Protein AF-A0A518V205-F1 (afdb_monomer)

Nearest PDB structures (foldseek):
  2rsl-assembly1_C-2  TM=8.126E-01  e=4.129E-04  Escherichia coli
  1zr4-assembly1_A  TM=8.447E-01  e=9.725E-04  Escherichia coli
  1gdt-assembly1_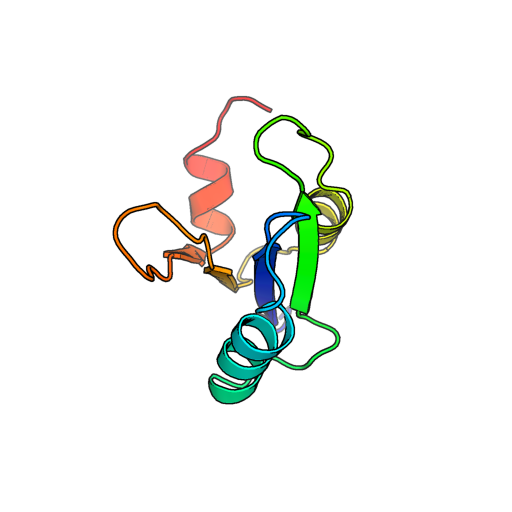B  TM=8.073E-01  e=4.729E-03  Escherichia coli
  6ylh-assembly1_m  TM=3.050E-01  e=5.112E+00  Saccharomyces cerevisiae

Organism: Brevibacillus laterosporus (NCBI:txid1465)

Foldseek 3Di:
DPPAEEAEEEEDELPDPCPVVVLVVCVVVPHDSVRYFYHHHHPVGPDRVSVVVNVVPDDQRYWYWYWDDDPPDTDTDIDRPVVVCVPPPDD

Radius of gyration: 13.35 Å; Cα contacts (8 Å, |Δi|>4): 128; chains: 1; bounding box: 30×30×34 Å

Sequence (91 aa):
MNLAREYAYVRVSAKDQNEDRQIKVMEDIGIKPEFIFVDKASGKDFERPDYKLLKRVLQAGDTVFIKEIDRFGLFYIIYNYNLVKLQNPRS

Mean predicted aligned error: 8.64 Å

Solvent-accessible surface area (backbone atoms only — not comparable to full-atom values): 5548 Å² total; per-residue (Å²): 132,83,80,65,49,66,35,38,40,40,56,38,42,70,86,56,88,57,56,66,62,55,52,47,55,44,45,76,76,66,43,55,75,94,39,53,34,69,30,74,30,39,101,87,48,85,74,44,69,37,61,56,49,51,65,70,71,63,49,86,66,20,38,39,43,38,42,52,82,49,102,86,54,87,50,80,51,80,41,48,45,66,58,54,63,71,74,51,87,82,124

InterPro domains:
  IPR006119 Resolvase, N-terminal catalytic domain [PF00239] (7-73)
  IPR006119 Resolvase, N-terminal catalytic domain [PS51736] (5-91)
  IPR006119 Resolvase, N-terminal catalytic domain [SM00857] (6-91)
  IPR036162 Resolvase-like, N-terminal catalytic domain superfamily [G3DSA:3.40.50.1390] (7-85)
  IPR036162 Resolvase-like, N-terminal catalytic domain superfamily [SSF53041] (6-77)

pLDDT: mean 72.77, std 17.08, range [34.78, 93.0]

Secondary structure (DSSP, 8-state):
-PPP-EEEEEEE-TT---HHHHHHHHHHTT--GGGEEEEE--TT----HHHHHHHHH--TT-EEEEEE--TT--EEEEEEHHHHHHH----

Structure (mmCIF, N/CA/C/O backbone):
data_AF-A0A518V205-F1
#
_entry.id   AF-A0A518V205-F1
#
loop_
_atom_site.group_PDB
_atom_site.id
_atom_site.type_symbol
_atom_site.label_atom_id
_atom_site.label_alt_id
_atom_site.label_comp_id
_atom_site.label_asym_id
_atom_site.label_entity_id
_atom_site.label_seq_id
_atom_site.pdbx_PDB_ins_code
_atom_site.Cartn_x
_atom_site.Cartn_y
_atom_site.Cartn_z
_atom_site.occupancy
_atom_site.B_iso_or_equiv
_atom_site.auth_seq_id
_atom_site.auth_comp_id
_atom_site.auth_asym_id
_atom_site.auth_atom_id
_atom_site.pdbx_PDB_model_num
ATOM 1 N N . MET A 1 1 ? -13.765 10.333 17.274 1.00 46.00 1 MET A N 1
ATOM 2 C CA . MET A 1 1 ? -12.876 9.167 17.095 1.00 46.00 1 MET A CA 1
ATOM 3 C C . MET A 1 1 ? -12.821 8.876 15.609 1.00 46.00 1 MET A C 1
ATOM 5 O O . MET A 1 1 ? -13.820 8.419 15.074 1.00 46.00 1 MET A O 1
ATOM 9 N N . ASN A 1 2 ? -11.727 9.219 14.925 1.00 58.62 2 ASN A N 1
ATOM 10 C CA . ASN A 1 2 ? -11.520 8.679 13.582 1.00 58.62 2 ASN A CA 1
ATOM 11 C C . ASN A 1 2 ? -11.150 7.205 13.749 1.00 58.62 2 ASN A C 1
ATOM 13 O O . ASN A 1 2 ? -10.273 6.881 14.547 1.00 58.62 2 ASN A O 1
ATOM 17 N N . LEU A 1 3 ? -11.883 6.326 13.069 1.00 71.38 3 LEU A N 1
ATOM 18 C CA . LEU A 1 3 ? -11.545 4.909 12.991 1.00 71.38 3 LEU A CA 1
ATOM 19 C C . LEU A 1 3 ? -10.196 4.800 12.283 1.00 71.38 3 LEU A C 1
ATOM 21 O O . LEU A 1 3 ? -10.079 5.274 11.154 1.00 71.38 3 LEU A O 1
ATOM 25 N N . ALA A 1 4 ? -9.209 4.208 12.953 1.00 80.75 4 ALA A N 1
ATOM 26 C CA . ALA A 1 4 ? -7.943 3.859 12.326 1.00 80.75 4 ALA A CA 1
ATOM 27 C C . ALA A 1 4 ? -8.222 2.933 11.137 1.00 80.75 4 ALA A C 1
ATOM 29 O O . ALA A 1 4 ? -8.972 1.962 11.271 1.00 80.75 4 ALA A O 1
ATOM 30 N N . ARG A 1 5 ? -7.666 3.268 9.972 1.00 88.38 5 ARG A N 1
ATOM 31 C CA . ARG A 1 5 ? -7.801 2.480 8.746 1.00 88.38 5 ARG A CA 1
ATOM 32 C C . ARG A 1 5 ? -6.482 1.828 8.374 1.00 88.38 5 ARG A C 1
ATOM 34 O O . ARG A 1 5 ? -5.401 2.325 8.689 1.00 88.38 5 ARG A O 1
ATOM 41 N N . GLU A 1 6 ? -6.601 0.717 7.668 1.00 90.00 6 GLU A N 1
ATOM 42 C CA . GLU A 1 6 ? -5.476 -0.045 7.156 1.00 90.00 6 GLU A CA 1
ATOM 43 C C . GLU A 1 6 ? -5.453 0.065 5.633 1.00 90.00 6 GLU A C 1
ATOM 45 O O . GLU A 1 6 ? -6.470 -0.136 4.9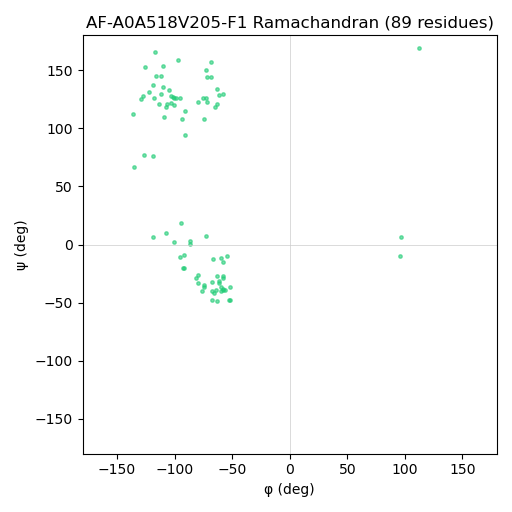68 1.00 90.00 6 GLU A O 1
ATOM 50 N N . TYR A 1 7 ? -4.289 0.406 5.093 1.00 91.50 7 TYR A N 1
ATOM 51 C CA . TYR A 1 7 ? -4.056 0.538 3.660 1.00 91.50 7 TYR A CA 1
ATOM 52 C C . TYR A 1 7 ? -2.880 -0.330 3.242 1.00 91.50 7 TYR A C 1
ATOM 54 O O . TYR A 1 7 ? -1.948 -0.537 4.020 1.00 91.50 7 TYR A O 1
ATOM 62 N N . ALA A 1 8 ? -2.872 -0.772 1.991 1.00 89.62 8 ALA A N 1
ATOM 63 C CA . ALA A 1 8 ? -1.724 -1.431 1.393 1.00 89.62 8 ALA A CA 1
ATOM 64 C C . ALA A 1 8 ? -1.176 -0.613 0.226 1.00 89.62 8 ALA A C 1
ATOM 66 O O . ALA A 1 8 ? -1.924 0.005 -0.528 1.00 89.62 8 ALA A O 1
ATOM 67 N N . TYR A 1 9 ? 0.140 -0.640 0.058 1.00 88.38 9 TYR A N 1
ATOM 68 C CA . TYR A 1 9 ? 0.805 -0.119 -1.126 1.00 88.38 9 TYR A CA 1
ATOM 69 C C . TYR A 1 9 ? 1.7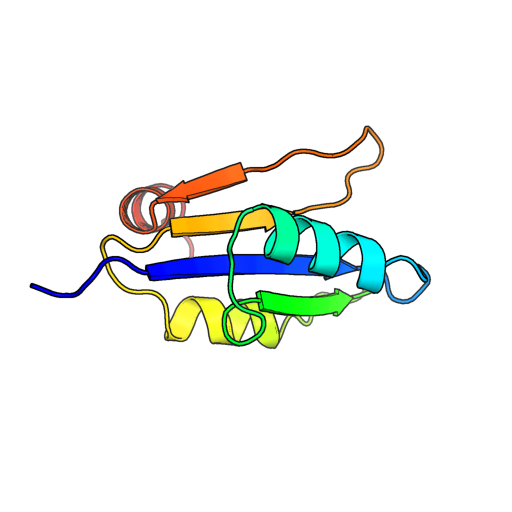39 -1.170 -1.711 1.00 88.38 9 TYR A C 1
ATOM 71 O O . TYR A 1 9 ? 2.596 -1.731 -1.020 1.00 88.38 9 TYR A O 1
ATOM 79 N N . VAL A 1 10 ? 1.572 -1.410 -3.006 1.00 85.31 10 VAL A N 1
ATOM 80 C CA . VAL A 1 10 ? 2.335 -2.378 -3.780 1.00 85.31 10 VAL A CA 1
ATOM 81 C C . VAL A 1 10 ? 3.007 -1.647 -4.933 1.00 85.31 10 VAL A C 1
ATOM 83 O O . VAL A 1 10 ? 2.372 -0.912 -5.683 1.00 85.31 10 VAL A O 1
ATOM 86 N N . ARG A 1 11 ? 4.308 -1.879 -5.111 1.00 83.50 11 ARG A N 1
ATOM 87 C CA . ARG A 1 11 ? 5.021 -1.441 -6.313 1.00 83.50 11 ARG A CA 1
ATOM 88 C C . ARG A 1 11 ? 5.459 -2.655 -7.107 1.00 83.50 11 ARG A C 1
ATOM 90 O O . ARG A 1 11 ? 6.255 -3.458 -6.620 1.00 83.50 11 ARG A O 1
ATOM 97 N N . VAL A 1 12 ? 5.011 -2.745 -8.352 1.00 80.19 12 VAL A N 1
ATOM 98 C CA . VAL A 1 12 ? 5.444 -3.795 -9.277 1.00 80.19 12 VAL A CA 1
ATOM 99 C C . VAL A 1 12 ? 6.283 -3.204 -10.395 1.00 80.19 12 VAL A C 1
ATOM 101 O O . VAL A 1 12 ? 6.066 -2.074 -10.840 1.00 80.19 12 VAL A O 1
ATOM 104 N N . SER A 1 13 ? 7.285 -3.956 -10.849 1.00 75.75 13 SER A N 1
ATOM 105 C CA . SER A 1 13 ? 8.039 -3.527 -12.021 1.00 75.75 13 SER A CA 1
ATOM 106 C C . SER A 1 13 ? 7.170 -3.691 -13.266 1.00 75.75 13 SER A C 1
ATOM 108 O O . SER A 1 13 ? 6.451 -4.677 -13.383 1.00 75.75 13 SER A O 1
ATOM 110 N N . ALA A 1 14 ? 7.281 -2.779 -14.234 1.00 68.94 14 ALA A N 1
ATOM 111 C CA . ALA A 1 14 ? 6.529 -2.871 -15.492 1.00 68.94 14 ALA A CA 1
ATOM 112 C C . ALA A 1 14 ? 6.785 -4.173 -16.289 1.00 68.94 14 ALA A C 1
ATOM 114 O O . ALA A 1 14 ? 6.046 -4.482 -17.217 1.00 68.94 14 ALA A O 1
ATOM 115 N N . LYS A 1 15 ? 7.843 -4.925 -15.951 1.00 67.12 15 LYS A N 1
ATOM 116 C CA . LYS A 1 15 ? 8.193 -6.212 -16.569 1.00 67.12 15 LYS A CA 1
ATOM 117 C C . LYS A 1 15 ? 7.661 -7.424 -15.797 1.00 67.12 15 LYS A C 1
ATOM 119 O O . LYS A 1 15 ? 7.786 -8.539 -16.287 1.00 67.12 15 LYS A O 1
ATOM 124 N N . ASP A 1 16 ? 7.153 -7.225 -14.584 1.00 63.56 16 ASP A N 1
ATOM 125 C CA . ASP A 1 16 ? 6.784 -8.306 -13.676 1.00 63.56 16 ASP A CA 1
ATOM 126 C C . ASP A 1 16 ? 5.288 -8.616 -13.798 1.00 63.56 16 ASP A C 1
ATOM 128 O O . ASP A 1 16 ? 4.450 -7.725 -13.672 1.00 63.56 16 ASP A O 1
ATOM 132 N N . GLN A 1 17 ? 4.958 -9.884 -14.053 1.00 60.44 17 GLN A N 1
ATOM 133 C CA . GLN A 1 17 ? 3.580 -10.365 -14.219 1.00 60.44 17 GLN A CA 1
ATOM 134 C C . GLN A 1 17 ? 2.908 -10.750 -12.891 1.00 60.44 17 GLN A C 1
ATOM 136 O O . GLN A 1 17 ? 1.784 -11.234 -12.888 1.00 60.44 17 GLN A O 1
ATOM 141 N N . ASN A 1 18 ? 3.577 -10.560 -11.751 1.00 73.00 18 ASN A N 1
ATOM 142 C CA . ASN A 1 18 ? 3.114 -11.091 -10.465 1.00 73.00 18 ASN A CA 1
ATOM 143 C C . ASN A 1 18 ? 2.279 -10.113 -9.620 1.00 73.00 18 ASN A C 1
ATOM 145 O O . ASN A 1 18 ? 2.159 -10.319 -8.411 1.00 73.00 18 ASN A O 1
ATOM 149 N N . GLU A 1 19 ? 1.719 -9.057 -10.211 1.00 76.75 19 GLU A N 1
ATOM 150 C CA . GLU A 1 19 ? 0.860 -8.084 -9.515 1.00 76.75 19 GLU A CA 1
ATOM 151 C C . GLU A 1 19 ? -0.271 -8.764 -8.739 1.00 76.75 19 GLU A C 1
ATOM 153 O O . GLU A 1 19 ? -0.397 -8.542 -7.535 1.00 76.75 19 GLU A O 1
ATOM 158 N N . ASP A 1 20 ? -0.981 -9.692 -9.378 1.00 82.31 20 ASP A N 1
ATOM 159 C CA . ASP A 1 20 ? -2.098 -10.422 -8.771 1.00 82.31 20 ASP A CA 1
ATOM 160 C C . ASP A 1 20 ? -1.678 -11.177 -7.506 1.00 82.31 20 ASP A C 1
ATOM 162 O O . ASP A 1 20 ? -2.385 -11.183 -6.501 1.00 82.31 20 ASP A O 1
ATOM 166 N N . ARG A 1 21 ? -0.476 -11.769 -7.496 1.00 82.00 21 ARG A N 1
ATOM 167 C CA . ARG A 1 21 ? 0.059 -12.450 -6.307 1.00 82.00 21 ARG A CA 1
ATOM 168 C C . ARG A 1 21 ? 0.366 -11.462 -5.185 1.00 82.00 21 ARG A C 1
ATOM 170 O O . ARG A 1 21 ? 0.310 -11.824 -4.011 1.00 82.00 21 ARG A O 1
ATOM 177 N N . GLN A 1 22 ? 0.763 -10.237 -5.518 1.00 77.81 22 GLN A N 1
ATOM 178 C CA . GLN A 1 22 ? 1.050 -9.220 -4.514 1.00 77.81 22 GLN A CA 1
ATOM 179 C C . GLN A 1 22 ? -0.218 -8.625 -3.920 1.00 77.81 22 GLN A C 1
ATOM 181 O O . GLN A 1 22 ? -0.258 -8.461 -2.704 1.00 77.81 22 GLN A O 1
ATOM 186 N N . ILE A 1 23 ? -1.229 -8.384 -4.752 1.00 85.44 23 ILE A N 1
ATOM 187 C CA . ILE A 1 23 ? -2.557 -7.942 -4.326 1.00 85.44 23 ILE A CA 1
ATOM 188 C C . ILE A 1 23 ? -3.202 -9.016 -3.452 1.00 85.44 23 ILE A C 1
ATOM 190 O O . ILE A 1 23 ? -3.584 -8.722 -2.326 1.00 85.44 23 ILE A O 1
ATOM 194 N N . LYS A 1 24 ? -3.195 -10.280 -3.892 1.00 86.44 24 LYS A N 1
ATOM 195 C CA . LYS A 1 24 ? -3.780 -11.392 -3.133 1.00 86.44 24 LYS A CA 1
ATOM 196 C C . LYS A 1 24 ? -3.193 -11.536 -1.730 1.00 86.44 24 LYS A C 1
ATOM 198 O O . LYS A 1 24 ? -3.910 -11.773 -0.775 1.00 86.44 24 LYS A O 1
ATOM 203 N N . VAL A 1 25 ? -1.887 -11.330 -1.586 1.00 83.94 25 VAL A N 1
ATOM 204 C CA . VAL A 1 25 ? -1.234 -11.318 -0.270 1.00 83.94 25 VAL A CA 1
ATOM 205 C C . VAL A 1 25 ? -1.799 -10.228 0.650 1.00 83.94 25 VAL A C 1
ATOM 207 O O . VAL A 1 25 ? -1.889 -10.446 1.852 1.00 83.94 25 VAL A O 1
ATOM 210 N N . MET A 1 26 ? -2.149 -9.060 0.103 1.00 85.38 26 MET A N 1
ATOM 211 C CA . MET A 1 26 ? -2.755 -7.965 0.867 1.00 85.38 26 MET A CA 1
ATOM 212 C C . MET A 1 26 ? -4.220 -8.255 1.211 1.00 85.38 26 MET A C 1
ATOM 214 O O . MET A 1 26 ? -4.678 -7.920 2.300 1.00 85.38 26 MET A O 1
ATOM 218 N N . GLU A 1 27 ? -4.938 -8.931 0.319 1.00 88.62 27 GLU A N 1
ATOM 219 C CA . GLU A 1 27 ? -6.293 -9.420 0.590 1.00 88.62 27 GLU A CA 1
ATOM 220 C C . GLU A 1 27 ? -6.290 -10.504 1.680 1.00 88.62 27 GLU A C 1
ATOM 222 O O . GLU A 1 27 ? -7.112 -10.459 2.594 1.00 88.62 27 GLU A O 1
ATOM 227 N N . ASP A 1 28 ? -5.325 -11.431 1.643 1.00 87.31 28 ASP A N 1
ATOM 228 C CA . ASP A 1 28 ? -5.180 -12.533 2.606 1.00 87.31 28 ASP A CA 1
ATOM 229 C C . ASP A 1 28 ? -4.902 -12.033 4.040 1.00 87.31 28 ASP A C 1
ATOM 231 O O . ASP A 1 28 ? -5.257 -12.706 5.008 1.00 87.31 28 ASP A O 1
ATOM 235 N N . ILE A 1 29 ? -4.297 -10.846 4.201 1.00 83.62 29 ILE A N 1
ATOM 236 C CA . ILE A 1 29 ? -4.116 -10.190 5.512 1.00 83.62 29 ILE A CA 1
ATOM 237 C C . ILE A 1 29 ? -5.324 -9.331 5.931 1.00 83.62 29 ILE A C 1
ATOM 239 O O . ILE A 1 29 ? -5.300 -8.735 7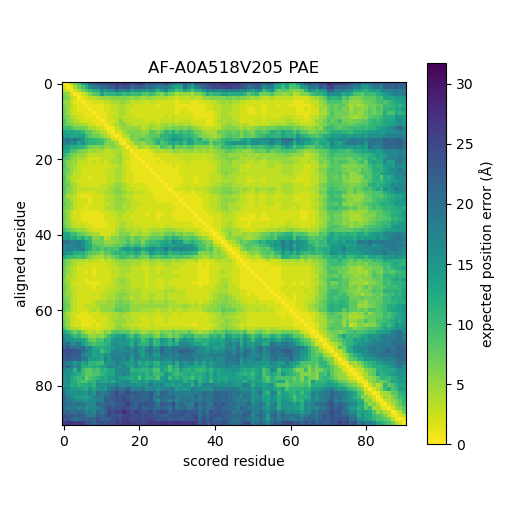.004 1.00 83.62 29 ILE A O 1
ATOM 243 N N . GLY A 1 30 ? -6.381 -9.272 5.114 1.00 88.81 30 GLY A N 1
ATOM 244 C CA . GLY A 1 30 ? -7.642 -8.597 5.431 1.00 88.81 30 GLY A CA 1
ATOM 245 C C . GLY A 1 30 ? -7.783 -7.170 4.896 1.00 88.81 30 GLY A C 1
ATOM 246 O O . GLY A 1 30 ? -8.786 -6.516 5.198 1.00 88.81 30 GLY A O 1
ATOM 247 N N . ILE A 1 31 ? -6.837 -6.673 4.088 1.00 89.62 31 ILE A N 1
ATOM 248 C CA . ILE A 1 31 ? -6.970 -5.353 3.461 1.00 89.62 31 ILE A CA 1
ATOM 249 C C . ILE A 1 31 ? -7.974 -5.444 2.319 1.00 89.62 31 ILE A C 1
ATOM 251 O O . ILE A 1 31 ? -7.842 -6.261 1.409 1.00 89.62 31 ILE A O 1
ATOM 255 N N . LYS A 1 32 ? -8.987 -4.578 2.354 1.00 91.69 32 LYS A N 1
ATOM 256 C CA . LYS A 1 32 ? -9.990 -4.537 1.292 1.00 91.69 32 LYS A CA 1
ATOM 257 C C . LYS A 1 32 ? -9.385 -4.016 -0.018 1.00 91.69 32 LYS A C 1
ATOM 259 O O . LYS A 1 32 ? -8.585 -3.081 0.052 1.00 91.69 32 LYS A O 1
ATOM 264 N N . PRO A 1 33 ? -9.808 -4.523 -1.191 1.00 89.69 33 PRO A N 1
ATOM 265 C CA . PRO A 1 33 ? -9.270 -4.105 -2.487 1.00 89.69 33 PRO A CA 1
ATOM 266 C C . PRO A 1 33 ? -9.279 -2.589 -2.719 1.00 89.69 33 PRO A C 1
ATOM 268 O O . PRO A 1 33 ? -8.323 -2.046 -3.261 1.00 89.69 33 PRO A O 1
ATOM 271 N N . GLU A 1 34 ? -10.303 -1.876 -2.240 1.00 92.50 34 GLU A N 1
ATOM 272 C CA . GLU A 1 34 ? -10.394 -0.414 -2.352 1.00 92.50 34 GLU A CA 1
ATOM 273 C C . GLU A 1 34 ? -9.339 0.363 -1.538 1.00 92.50 34 GLU A C 1
ATOM 275 O O . GLU A 1 34 ? -9.177 1.570 -1.726 1.00 92.50 34 GLU A O 1
ATOM 280 N N . PHE A 1 35 ? -8.630 -0.309 -0.629 1.00 93.00 35 PHE A N 1
ATOM 281 C CA . PHE A 1 35 ? -7.546 0.248 0.182 1.00 93.00 35 PHE A CA 1
ATOM 282 C C . PHE A 1 35 ? -6.161 -0.250 -0.251 1.00 93.00 35 PHE A C 1
ATOM 284 O O . PHE A 1 35 ? -5.175 0.013 0.443 1.00 93.00 35 PHE A O 1
ATOM 291 N N . ILE A 1 36 ? -6.075 -0.937 -1.394 1.00 91.25 36 ILE A N 1
ATOM 292 C CA . ILE A 1 36 ? -4.823 -1.389 -2.002 1.00 91.25 36 ILE A CA 1
ATOM 293 C C . ILE A 1 36 ? -4.454 -0.433 -3.143 1.00 91.25 36 ILE A C 1
ATOM 295 O O . ILE A 1 36 ? -5.188 -0.279 -4.113 1.00 91.25 36 ILE A O 1
ATOM 299 N N . PHE A 1 37 ? -3.291 0.200 -3.026 1.00 91.12 37 PHE A N 1
ATOM 300 C CA . PHE A 1 37 ? -2.729 1.134 -4.003 1.00 91.12 37 PHE A CA 1
ATOM 301 C C . PHE A 1 37 ? -1.596 0.458 -4.776 1.00 91.12 37 PHE A C 1
ATOM 303 O O . PHE A 1 37 ? -0.731 -0.161 -4.145 1.00 91.12 37 PHE A O 1
ATOM 310 N N . VAL A 1 38 ? -1.567 0.573 -6.110 1.00 88.31 38 VAL A N 1
ATOM 311 C CA . VAL A 1 38 ? -0.634 -0.207 -6.937 1.00 88.31 38 VAL A CA 1
ATOM 312 C C . VAL A 1 38 ? 0.028 0.638 -8.020 1.00 88.31 38 VAL A C 1
ATOM 314 O O . VAL A 1 38 ? -0.581 1.009 -9.014 1.00 88.31 38 VAL A O 1
ATOM 317 N N . ASP A 1 39 ? 1.338 0.847 -7.891 1.00 86.56 39 ASP A N 1
ATOM 318 C CA . ASP A 1 39 ? 2.122 1.520 -8.928 1.00 86.56 39 ASP A CA 1
ATOM 319 C C . ASP A 1 39 ? 2.903 0.514 -9.791 1.00 86.56 39 ASP A C 1
ATOM 321 O O . ASP A 1 39 ? 3.722 -0.271 -9.294 1.00 86.56 39 ASP A O 1
ATOM 325 N N . LYS A 1 40 ? 2.707 0.597 -11.115 1.00 83.44 40 LYS A N 1
ATOM 326 C CA . LYS A 1 40 ? 3.529 -0.088 -12.127 1.00 83.44 40 LYS A CA 1
ATOM 327 C C . LYS A 1 40 ? 4.670 0.820 -12.561 1.00 83.44 40 LYS A C 1
ATOM 329 O O . LYS A 1 40 ? 4.516 1.628 -13.471 1.00 83.44 40 LYS A O 1
ATOM 334 N N . ALA A 1 41 ? 5.833 0.668 -11.938 1.00 74.44 41 ALA A N 1
ATOM 335 C CA . ALA A 1 41 ? 6.986 1.523 -12.206 1.00 74.44 41 ALA A CA 1
ATOM 336 C C . ALA A 1 41 ? 8.239 0.690 -12.488 1.00 7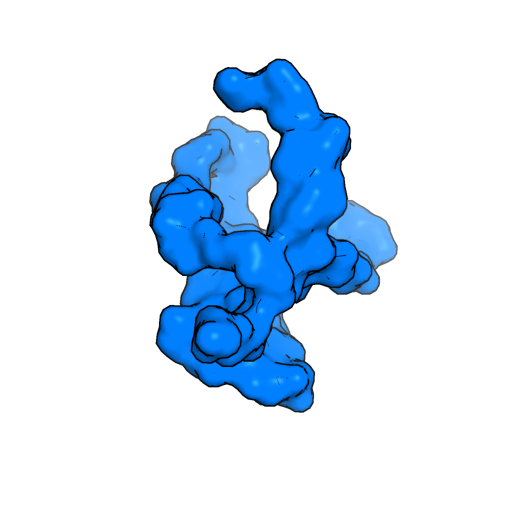4.44 41 ALA A C 1
ATOM 338 O O . ALA A 1 41 ? 8.648 -0.156 -11.690 1.00 74.44 41 ALA A O 1
ATOM 339 N N . SER A 1 42 ? 8.891 0.932 -13.629 1.00 68.19 42 SER A N 1
ATOM 340 C CA . SER A 1 42 ? 10.233 0.386 -13.863 1.00 68.19 42 SER A CA 1
ATOM 341 C C . SER A 1 42 ? 11.242 1.061 -12.923 1.00 68.19 42 SER A C 1
ATOM 343 O O . SER A 1 42 ? 11.020 2.182 -12.487 1.00 68.19 42 SER A O 1
ATOM 345 N N . GLY A 1 43 ? 12.388 0.437 -12.629 1.00 62.91 43 GLY A N 1
ATOM 346 C CA . GLY A 1 43 ? 13.428 1.076 -11.799 1.00 62.91 43 GLY A CA 1
ATOM 347 C C . GLY A 1 43 ? 13.991 2.392 -12.368 1.00 62.91 43 GLY A C 1
ATOM 348 O O . GLY A 1 43 ? 14.698 3.099 -11.660 1.00 62.91 43 GLY A O 1
ATOM 349 N N . LYS A 1 44 ? 13.680 2.711 -13.632 1.00 67.00 44 LYS A N 1
ATOM 350 C CA . LYS A 1 44 ? 14.038 3.962 -14.311 1.00 67.00 44 LYS A CA 1
ATOM 351 C C . LYS A 1 44 ? 12.944 5.032 -14.189 1.00 67.00 44 LYS A C 1
ATOM 353 O O . LYS A 1 44 ? 13.241 6.207 -14.375 1.00 67.00 44 LYS A O 1
ATOM 358 N N . ASP A 1 45 ? 11.710 4.627 -13.897 1.00 65.38 45 ASP A N 1
ATOM 359 C CA . ASP A 1 45 ? 10.552 5.511 -13.840 1.00 65.38 45 ASP A CA 1
ATOM 360 C C . ASP A 1 45 ? 10.186 5.805 -12.384 1.00 65.38 45 ASP A C 1
ATOM 362 O O . ASP A 1 45 ? 9.951 4.897 -11.584 1.00 65.38 45 ASP A O 1
ATOM 366 N N . PHE A 1 46 ? 10.192 7.084 -12.023 1.00 66.31 46 PHE A N 1
ATOM 367 C CA . PHE A 1 46 ? 9.951 7.535 -10.649 1.00 66.31 46 PHE A CA 1
ATOM 368 C C . PHE A 1 46 ? 8.522 8.039 -10.435 1.00 66.31 46 PHE A C 1
ATOM 370 O O . PHE A 1 46 ? 8.185 8.462 -9.326 1.00 66.31 46 PHE A O 1
ATOM 377 N N . GLU A 1 47 ? 7.672 7.976 -11.459 1.00 75.12 47 GLU A N 1
ATOM 378 C CA . GLU A 1 47 ? 6.266 8.324 -11.312 1.00 75.12 47 GLU A CA 1
ATOM 379 C C . GLU A 1 47 ? 5.522 7.256 -10.505 1.00 75.12 47 GLU A C 1
ATOM 381 O O . GLU A 1 47 ? 5.547 6.066 -10.813 1.00 75.12 47 GLU A O 1
ATOM 386 N N . ARG A 1 48 ? 4.905 7.714 -9.411 1.00 83.25 48 ARG A N 1
ATOM 387 C CA . ARG A 1 48 ? 4.171 6.904 -8.428 1.00 83.25 48 ARG A CA 1
ATOM 388 C C . ARG A 1 48 ? 2.841 7.585 -8.075 1.00 83.25 48 ARG A C 1
ATOM 390 O O . ARG A 1 48 ? 2.738 8.199 -7.002 1.00 83.25 48 ARG A O 1
ATOM 397 N N . PRO A 1 49 ? 1.896 7.680 -9.028 1.00 88.94 49 PRO A N 1
ATOM 398 C CA . PRO A 1 49 ? 0.617 8.357 -8.822 1.00 88.94 49 PRO A CA 1
ATOM 399 C C . PRO A 1 49 ? -0.184 7.775 -7.652 1.00 88.94 49 PRO A C 1
ATOM 401 O O . PRO A 1 49 ? -0.718 8.555 -6.857 1.00 88.94 49 PRO A O 1
ATOM 404 N N . ASP A 1 50 ? -0.191 6.455 -7.474 1.00 89.31 50 ASP A N 1
ATOM 405 C CA . ASP A 1 50 ? -0.962 5.813 -6.408 1.00 89.31 50 ASP A CA 1
ATOM 406 C C . ASP A 1 50 ? -0.314 6.012 -5.040 1.00 89.31 50 ASP A C 1
ATOM 408 O O . ASP A 1 50 ? -1.001 6.314 -4.063 1.00 89.31 50 ASP A O 1
ATOM 412 N N . TYR A 1 51 ? 1.018 6.001 -4.963 1.00 86.56 51 TYR A N 1
ATOM 413 C CA . TYR A 1 51 ? 1.720 6.423 -3.750 1.00 86.56 51 TYR A CA 1
ATOM 414 C C . TYR A 1 51 ? 1.410 7.883 -3.375 1.00 86.56 51 TYR A C 1
ATOM 416 O O . TYR A 1 51 ? 1.248 8.224 -2.197 1.00 86.56 51 TYR A O 1
ATOM 424 N N . LYS A 1 52 ? 1.336 8.784 -4.368 1.00 86.62 52 LYS A N 1
ATOM 425 C CA . LYS A 1 52 ? 0.966 10.193 -4.146 1.00 86.62 52 LYS A CA 1
ATOM 426 C C . LYS A 1 52 ? -0.476 10.301 -3.637 1.00 86.62 52 LYS A C 1
ATOM 428 O O . LYS A 1 52 ? -0.722 11.122 -2.753 1.00 86.62 52 LYS A O 1
ATOM 433 N N . LEU A 1 53 ? -1.397 9.491 -4.159 1.00 90.12 53 LEU A N 1
ATOM 434 C CA . LEU A 1 53 ? -2.790 9.443 -3.717 1.00 90.12 53 LEU A CA 1
ATOM 435 C C . LEU A 1 53 ? -2.915 8.895 -2.291 1.00 90.12 53 LEU A C 1
ATOM 437 O O . LEU A 1 53 ? -3.524 9.554 -1.451 1.00 90.12 53 LEU A O 1
ATOM 441 N N . LEU A 1 54 ? -2.259 7.774 -1.986 1.00 88.94 54 LEU A N 1
ATOM 442 C CA . LEU A 1 54 ? -2.232 7.181 -0.650 1.00 88.94 54 LEU A CA 1
ATOM 443 C C . LEU A 1 54 ? -1.795 8.208 0.405 1.00 88.94 54 LEU A C 1
ATOM 445 O O . LEU A 1 54 ? -2.481 8.426 1.400 1.00 88.94 54 LEU A O 1
ATOM 449 N N . LYS A 1 55 ? -0.707 8.945 0.147 1.00 84.56 55 LYS A N 1
ATOM 450 C CA . LYS A 1 55 ? -0.236 10.004 1.058 1.00 84.56 55 LYS A CA 1
ATOM 451 C C . LYS A 1 55 ? -1.262 11.106 1.332 1.00 84.56 55 LYS A C 1
ATOM 453 O O . LYS A 1 55 ? -1.164 11.745 2.376 1.00 84.56 55 LYS A O 1
ATOM 458 N N . ARG A 1 56 ? -2.192 11.367 0.407 1.00 87.19 56 A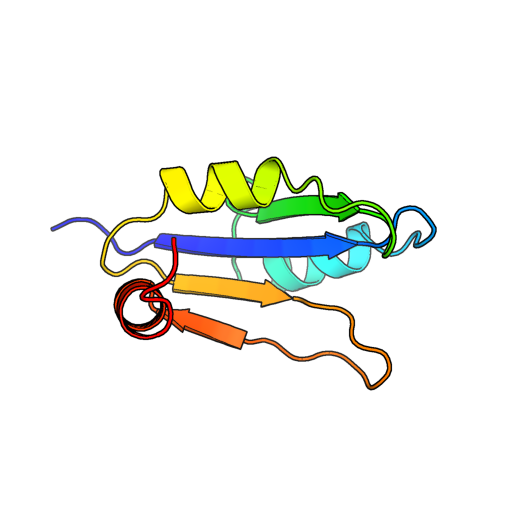RG A N 1
ATOM 459 C CA . ARG A 1 56 ? -3.244 12.386 0.563 1.00 87.19 56 ARG A CA 1
ATOM 460 C C . ARG A 1 56 ? -4.427 11.889 1.388 1.00 87.19 56 ARG A C 1
ATOM 462 O O . ARG A 1 56 ? -5.086 12.715 2.008 1.00 87.19 56 ARG A O 1
ATOM 469 N N . VAL A 1 57 ? -4.707 10.584 1.375 1.00 87.94 57 VAL A N 1
ATOM 470 C CA . VAL A 1 57 ? -5.859 10.007 2.090 1.00 87.94 57 VAL A CA 1
ATOM 471 C C . VAL A 1 57 ? -5.515 9.538 3.503 1.00 87.94 57 VAL A C 1
ATOM 473 O O . VAL A 1 57 ? -6.417 9.413 4.329 1.00 87.94 57 VAL A O 1
ATOM 476 N N . LEU A 1 58 ? -4.228 9.306 3.785 1.00 85.75 58 LEU A N 1
ATOM 477 C CA . LEU A 1 58 ? -3.753 8.875 5.097 1.00 85.75 58 LEU A CA 1
ATOM 478 C C . LEU A 1 58 ? -4.021 9.911 6.186 1.00 85.75 58 LEU A C 1
ATOM 480 O O . LEU A 1 58 ? -3.715 11.098 6.047 1.00 85.75 58 LEU A O 1
ATOM 484 N N . GLN A 1 59 ? -4.532 9.424 7.309 1.00 84.75 59 GLN A N 1
ATOM 485 C CA . GLN A 1 59 ? -4.789 10.197 8.512 1.00 84.75 59 GLN A CA 1
ATOM 486 C C . GLN A 1 59 ? -3.943 9.690 9.681 1.00 84.75 59 GLN A C 1
ATOM 488 O O . GLN A 1 59 ? -3.329 8.622 9.658 1.00 84.75 59 GLN A O 1
ATOM 493 N N . ALA A 1 60 ? -3.873 10.504 10.732 1.00 80.12 60 ALA A N 1
ATOM 494 C CA . ALA A 1 60 ? -3.193 10.118 11.959 1.00 80.12 60 ALA A CA 1
ATOM 495 C C . ALA A 1 60 ? -3.869 8.883 12.580 1.00 80.12 60 ALA A C 1
ATOM 497 O O . ALA A 1 60 ? -5.078 8.885 12.803 1.00 80.12 60 ALA A O 1
ATOM 498 N N . GLY A 1 61 ? -3.067 7.862 12.890 1.00 82.00 61 GLY A N 1
ATOM 499 C CA . GLY A 1 61 ? -3.540 6.580 13.425 1.00 82.00 61 GLY A CA 1
ATOM 500 C C . GLY A 1 61 ? -3.748 5.488 12.373 1.00 82.00 61 GLY A C 1
ATOM 501 O O . GLY A 1 61 ? -3.913 4.335 12.756 1.00 82.00 61 GLY A O 1
ATOM 502 N N . ASP A 1 62 ? -3.681 5.819 11.082 1.00 86.75 62 ASP A N 1
ATOM 503 C CA . ASP A 1 62 ? -3.752 4.817 10.019 1.00 86.75 62 ASP A CA 1
ATOM 504 C C . ASP A 1 62 ? -2.458 3.991 9.926 1.00 86.75 62 ASP A C 1
ATOM 506 O O . ASP A 1 62 ? -1.349 4.477 10.207 1.00 86.75 62 ASP A O 1
ATOM 510 N N . THR A 1 63 ? -2.619 2.742 9.486 1.00 85.62 63 THR A N 1
ATOM 511 C CA . THR A 1 63 ? -1.528 1.793 9.242 1.00 85.62 63 THR A CA 1
ATOM 512 C C . THR A 1 63 ? -1.372 1.549 7.750 1.00 85.62 63 THR A C 1
ATOM 514 O O . THR A 1 63 ? -2.354 1.353 7.034 1.00 85.62 63 THR A O 1
ATOM 517 N N . VAL A 1 64 ? -0.126 1.546 7.277 1.00 86.00 64 VAL A N 1
ATOM 518 C CA . VAL A 1 64 ? 0.200 1.217 5.888 1.00 86.00 64 VAL A CA 1
ATOM 519 C C . VAL A 1 64 ? 1.073 -0.025 5.837 1.00 86.00 64 VAL A C 1
ATOM 521 O O . VAL A 1 64 ? 2.152 -0.059 6.433 1.00 86.00 64 VAL A O 1
ATOM 524 N N . PHE A 1 65 ? 0.621 -1.006 5.064 1.00 84.19 65 PHE A N 1
ATOM 525 C CA . PHE A 1 65 ? 1.364 -2.197 4.691 1.00 84.19 65 PHE A CA 1
ATOM 526 C C . PHE A 1 65 ? 2.044 -1.948 3.352 1.00 84.19 65 PHE A C 1
ATOM 528 O O . PHE A 1 65 ? 1.394 -1.876 2.309 1.00 84.19 65 PHE A O 1
ATOM 535 N N . ILE A 1 66 ? 3.363 -1.790 3.370 1.00 78.00 66 ILE A N 1
ATOM 536 C CA . ILE A 1 66 ? 4.131 -1.613 2.140 1.00 78.00 66 ILE A CA 1
ATOM 537 C C . ILE A 1 66 ? 4.805 -2.930 1.786 1.00 78.00 66 ILE A C 1
ATOM 539 O O . ILE A 1 66 ? 5.538 -3.499 2.598 1.00 78.00 66 ILE A O 1
ATOM 543 N N . LYS A 1 67 ? 4.578 -3.382 0.551 1.00 71.06 67 LYS A N 1
ATOM 544 C CA . LYS A 1 67 ? 5.325 -4.482 -0.054 1.00 71.06 67 LYS A CA 1
ATOM 545 C C . LYS A 1 67 ? 6.231 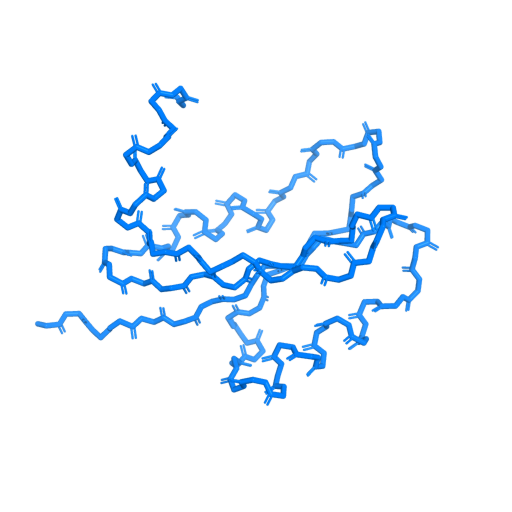-3.937 -1.140 1.00 71.06 67 LYS A C 1
ATOM 547 O O . LYS A 1 67 ? 5.781 -3.518 -2.207 1.00 71.06 67 LYS A O 1
ATOM 552 N N . GLU A 1 68 ? 7.525 -3.966 -0.852 1.00 61.12 68 GLU A N 1
ATOM 553 C CA . GLU A 1 68 ? 8.565 -3.745 -1.846 1.00 61.12 68 GLU A CA 1
ATOM 554 C C . GLU A 1 68 ? 9.188 -5.092 -2.223 1.00 61.12 68 GLU A C 1
ATOM 556 O O . GLU A 1 68 ? 9.604 -5.870 -1.365 1.00 61.12 68 GLU A O 1
ATOM 561 N N . ILE A 1 69 ? 9.255 -5.382 -3.525 1.00 52.81 69 ILE A N 1
ATOM 562 C CA . ILE A 1 69 ? 10.177 -6.399 -4.032 1.00 52.81 69 ILE A CA 1
ATOM 563 C C . ILE A 1 69 ? 11.582 -5.784 -3.997 1.00 52.81 69 ILE A C 1
ATOM 565 O O . ILE A 1 69 ? 11.895 -4.912 -4.811 1.00 52.81 69 ILE A O 1
ATOM 569 N N . ASP A 1 70 ? 12.420 -6.239 -3.064 1.00 51.72 70 ASP A N 1
ATOM 570 C CA . ASP A 1 70 ? 13.877 -6.105 -3.159 1.00 51.72 70 ASP A CA 1
ATOM 571 C C . ASP A 1 70 ? 14.491 -7.401 -3.719 1.00 51.72 70 ASP A C 1
ATOM 573 O O . ASP A 1 70 ? 13.904 -8.485 -3.654 1.00 51.72 70 ASP A O 1
ATOM 577 N N . ARG A 1 71 ? 15.704 -7.282 -4.267 1.00 40.06 71 ARG A N 1
ATOM 578 C CA . ARG A 1 71 ? 16.549 -8.332 -4.848 1.00 40.06 71 ARG A CA 1
ATOM 579 C C . ARG A 1 71 ? 16.821 -9.519 -3.910 1.00 40.06 71 ARG A C 1
ATOM 581 O O . ARG A 1 71 ? 17.338 -10.525 -4.384 1.00 40.06 71 ARG A O 1
ATOM 588 N N . PHE A 1 72 ? 16.469 -9.423 -2.627 1.00 46.59 72 PHE A N 1
ATOM 589 C CA . PHE A 1 72 ? 16.752 -10.427 -1.596 1.00 46.59 72 PHE A CA 1
ATOM 590 C C . PHE A 1 72 ? 15.519 -11.047 -0.921 1.00 46.59 72 PHE A C 1
ATOM 592 O O . PHE A 1 72 ? 15.677 -11.860 -0.013 1.00 46.59 72 PHE A O 1
ATOM 599 N N . GLY A 1 73 ? 14.303 -10.753 -1.387 1.00 45.22 73 GLY A N 1
ATOM 600 C CA . GLY A 1 73 ? 13.090 -11.412 -0.898 1.00 45.22 73 GLY A CA 1
ATOM 601 C C . GLY A 1 73 ? 12.144 -10.501 -0.121 1.00 45.22 73 GLY A C 1
ATOM 602 O O . GLY A 1 73 ? 12.437 -9.345 0.158 1.00 45.22 73 GLY A O 1
ATOM 603 N N . LEU A 1 74 ? 10.948 -11.039 0.122 1.00 51.00 74 LEU A N 1
ATOM 604 C CA . LEU A 1 74 ? 9.760 -10.328 0.589 1.00 51.00 74 LEU A CA 1
ATOM 605 C C . LEU A 1 74 ? 9.935 -9.756 2.003 1.00 51.00 74 LEU A C 1
ATOM 607 O O . LEU A 1 74 ? 10.029 -10.520 2.961 1.00 51.00 74 LEU A O 1
ATOM 611 N N . PHE A 1 75 ? 9.857 -8.434 2.142 1.00 49.59 75 PHE A N 1
ATOM 612 C CA . PHE A 1 75 ? 9.741 -7.767 3.438 1.00 49.59 75 PHE A CA 1
ATOM 613 C C . PHE A 1 75 ? 8.429 -6.981 3.504 1.00 49.59 75 PHE A C 1
ATOM 615 O O . PHE A 1 75 ? 8.049 -6.312 2.542 1.00 49.59 75 PHE A O 1
ATOM 622 N N . TYR A 1 76 ? 7.741 -7.066 4.643 1.00 55.56 76 TYR A N 1
ATOM 623 C CA . TYR A 1 76 ? 6.645 -6.162 4.986 1.00 55.56 76 TYR A CA 1
ATOM 624 C C . TYR A 1 76 ? 7.201 -5.102 5.912 1.00 55.56 76 TYR A C 1
ATOM 626 O O . TYR A 1 76 ? 7.777 -5.430 6.951 1.00 55.56 76 TYR A O 1
ATOM 634 N N . ILE A 1 77 ? 7.008 -3.839 5.554 1.00 58.56 77 ILE A N 1
ATOM 635 C CA . ILE A 1 77 ? 7.268 -2.747 6.482 1.00 58.56 77 ILE A CA 1
ATOM 636 C C . ILE A 1 77 ? 5.917 -2.196 6.913 1.00 58.56 77 ILE A C 1
ATOM 638 O O . ILE A 1 77 ? 5.121 -1.746 6.085 1.00 58.56 77 ILE A O 1
ATOM 642 N N . ILE A 1 78 ? 5.657 -2.287 8.216 1.00 61.56 78 ILE A N 1
ATOM 643 C CA . ILE A 1 78 ? 4.463 -1.732 8.842 1.00 61.56 78 ILE A CA 1
ATOM 644 C C . ILE A 1 78 ? 4.806 -0.318 9.274 1.00 61.56 78 ILE A C 1
ATOM 646 O O . ILE A 1 78 ? 5.638 -0.098 10.157 1.00 61.56 78 ILE A O 1
ATOM 650 N N . TYR A 1 79 ? 4.141 0.645 8.656 1.00 63.59 79 TYR A N 1
ATOM 651 C CA . TYR A 1 79 ? 4.283 2.039 9.015 1.00 63.59 79 TYR A CA 1
ATOM 652 C C . TYR A 1 79 ? 3.036 2.514 9.749 1.00 63.59 79 TYR A C 1
ATOM 654 O O . TYR A 1 79 ? 1.940 2.521 9.194 1.00 63.59 79 TYR A O 1
ATOM 662 N N . ASN A 1 80 ? 3.221 2.988 10.981 1.00 59.38 80 ASN A N 1
ATOM 663 C CA . ASN A 1 80 ? 2.232 3.850 11.618 1.00 59.38 80 ASN A CA 1
ATOM 664 C C . ASN A 1 80 ? 2.439 5.258 11.062 1.00 59.38 80 ASN A C 1
ATOM 666 O O . ASN A 1 80 ? 3.541 5.801 11.177 1.00 59.38 80 ASN A O 1
ATOM 670 N N . TYR A 1 81 ? 1.414 5.870 10.468 1.00 58.31 81 TYR A N 1
ATOM 671 C CA . TYR A 1 81 ? 1.586 7.146 9.760 1.00 58.31 81 TYR A CA 1
ATOM 672 C C . TYR A 1 81 ? 2.150 8.2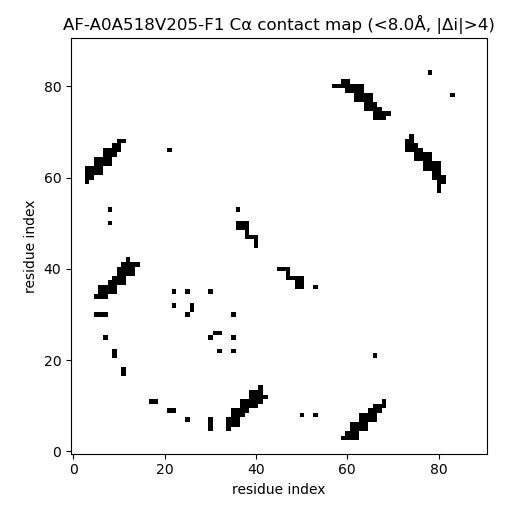74 10.653 1.00 58.31 81 TYR A C 1
ATOM 674 O O . TYR A 1 81 ? 2.922 9.118 10.192 1.00 58.31 81 TYR A O 1
ATOM 682 N N . ASN A 1 82 ? 1.874 8.226 11.962 1.00 54.97 82 ASN A N 1
ATOM 683 C CA . ASN A 1 82 ? 2.470 9.135 12.948 1.00 54.97 82 ASN A CA 1
ATOM 684 C C . ASN A 1 82 ? 4.011 9.015 13.037 1.00 54.97 82 ASN A C 1
ATOM 686 O O . ASN A 1 82 ? 4.679 10.024 13.247 1.00 54.97 82 ASN A O 1
ATOM 690 N N . LEU A 1 83 ? 4.593 7.824 12.831 1.00 45.69 83 LEU A N 1
ATOM 691 C CA . LEU A 1 83 ? 6.048 7.593 12.828 1.00 45.69 83 LEU A CA 1
ATOM 692 C C . LEU A 1 83 ? 6.710 8.002 11.501 1.00 45.69 83 LEU A C 1
ATOM 694 O O . LEU A 1 83 ? 7.834 8.502 11.507 1.00 45.69 83 LEU A O 1
ATOM 698 N N . VAL A 1 84 ? 6.013 7.856 10.368 1.00 48.12 84 VAL A N 1
ATOM 699 C CA . VAL A 1 84 ? 6.557 8.208 9.039 1.00 48.12 84 VAL A CA 1
ATOM 700 C C . VAL A 1 84 ? 6.756 9.713 8.884 1.00 48.12 84 VAL A C 1
ATOM 702 O O . VAL A 1 84 ? 7.780 10.141 8.353 1.00 48.12 84 VAL A O 1
ATOM 705 N N . LYS A 1 85 ? 5.823 10.531 9.392 1.00 43.09 85 LYS A N 1
ATOM 706 C CA . LYS A 1 85 ? 5.981 11.997 9.404 1.00 43.09 85 LYS A CA 1
ATOM 707 C C . LYS A 1 85 ? 7.192 12.461 10.221 1.00 43.09 85 LYS A C 1
ATOM 709 O O . LYS A 1 85 ? 7.792 13.471 9.875 1.00 43.09 85 LYS A O 1
ATOM 714 N N . LEU A 1 86 ? 7.560 11.733 11.277 1.00 34.78 86 LEU A N 1
ATOM 715 C CA . LEU A 1 86 ? 8.699 12.076 12.135 1.00 34.78 86 LEU A CA 1
ATOM 716 C C . LEU A 1 86 ? 10.050 11.668 11.526 1.00 34.78 86 LEU A C 1
ATOM 718 O O . LEU A 1 86 ? 11.062 12.296 11.823 1.00 34.78 86 LEU A O 1
ATOM 722 N N . GLN A 1 87 ? 10.079 10.648 10.663 1.00 36.34 87 GLN A N 1
ATOM 723 C CA . GLN A 1 87 ? 11.316 10.144 10.052 1.00 36.34 87 GLN A CA 1
ATOM 724 C C . GLN A 1 87 ? 11.672 10.789 8.707 1.00 36.34 87 GLN A C 1
ATOM 726 O O . GLN A 1 87 ? 12.782 10.577 8.221 1.00 36.34 87 GLN A O 1
ATOM 731 N N . ASN A 1 88 ? 10.788 11.593 8.107 1.00 41.94 88 ASN A N 1
ATOM 732 C CA . ASN A 1 88 ? 11.085 12.264 6.842 1.00 41.94 88 ASN A CA 1
ATOM 733 C C . ASN A 1 88 ? 10.862 13.789 6.902 1.00 41.94 88 ASN A C 1
ATOM 735 O O . ASN A 1 88 ? 9.870 14.285 6.372 1.00 41.94 88 ASN A O 1
ATOM 739 N N . PRO A 1 89 ? 11.793 14.555 7.511 1.00 35.03 89 PRO A N 1
ATOM 740 C CA . PRO A 1 89 ? 11.748 16.022 7.547 1.00 35.03 89 PRO A CA 1
ATOM 741 C C . PRO A 1 89 ? 12.089 16.691 6.200 1.00 35.03 89 PRO A C 1
ATOM 743 O O . PRO A 1 89 ? 12.252 17.907 6.148 1.00 35.03 89 PRO A O 1
ATOM 746 N N . ARG A 1 90 ? 12.238 15.926 5.109 1.00 38.12 90 ARG A N 1
ATOM 747 C CA . ARG A 1 90 ? 12.518 16.446 3.764 1.00 38.12 90 ARG A CA 1
ATOM 748 C C . ARG A 1 90 ? 11.397 16.072 2.799 1.00 38.12 90 ARG A C 1
ATOM 750 O O . ARG A 1 90 ? 11.539 15.181 1.964 1.00 38.12 90 ARG A O 1
ATOM 757 N N . SER A 1 91 ? 10.292 16.790 2.918 1.00 43.66 91 SER A N 1
ATOM 758 C CA . SER A 1 91 ? 9.345 17.016 1.825 1.00 43.66 91 SER A CA 1
ATOM 759 C C . SER A 1 91 ? 9.186 18.508 1.631 1.00 43.66 91 SER A C 1
ATOM 761 O O .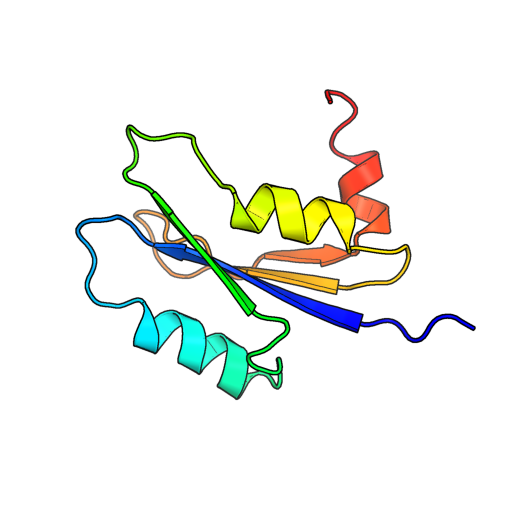 SER A 1 91 ? 8.952 19.163 2.671 1.00 43.66 91 SER A O 1
#